Protein AF-H9V7W5-F1 (afdb_monomer_lite)

pLDDT: mean 87.46, std 14.02, range [49.72, 98.56]

InterPro domains:
  IPR000528 Plant non-specific lipid-transfer protein/Par allergen [PR00382] (25-41)
  IPR000528 Plant non-specific lipid-transfer protein/Par allergen [PR00382] (46-60)
  IPR000528 Plant non-specific lipid-transfer protein/Par allergen [PTHR33076] (6-67)
  IPR016140 Bifunctional inhibitor/plant lipid transfer protein/seed storage helical domain [PF14368] (11-59)
  IPR036312 Bifunctional inhibitor/plant lipid transfer protein/seed storage helical domain superfamily [G3DSA:1.10.110.10] (23-67)
  IPR036312 Bifunctional inhibitor/plant lipid transfer protein/seed storage helical domain superfamily [SSF47699] (23-67)

Organism: Pinus taeda (NCBI:txid3352)

Foldseek 3Di:
DVVVVVVVVVVVVVVVVPPPVQVDDPVLLCVLQVQCVCVVVVVDPDGDPSNVVSVVVVVVSPPDPSD

Secondary structure (DSSP, 8-state):
-HHHHHHHHHHHHHHHTT----SS-HHHHHHHHGGGHHHHTTSSSS--HHHHHHHHHHHHH--STT-

Structure (mmCIF, N/CA/C/O backbone):
data_AF-H9V7W5-F1
#
_entry.id   AF-H9V7W5-F1
#
loop_
_atom_site.group_PDB
_atom_site.id
_atom_site.type_symbol
_atom_site.label_atom_id
_atom_site.label_alt_id
_atom_site.label_comp_id
_atom_site.label_asym_id
_atom_site.label_entity_id
_atom_site.label_seq_id
_atom_site.pdbx_PDB_ins_code
_atom_site.Cartn_x
_atom_site.Cartn_y
_atom_site.Cartn_z
_atom_site.occupancy
_atom_site.B_iso_or_equiv
_atom_site.auth_seq_id
_atom_site.auth_comp_id
_atom_site.auth_asym_id
_atom_site.auth_atom_id
_atom_site.pdbx_PDB_model_num
ATOM 1 N N . ILE A 1 1 ? -5.699 -44.218 8.037 1.00 77.94 1 ILE A N 1
ATOM 2 C CA . ILE A 1 1 ? -6.874 -43.456 7.548 1.00 77.94 1 ILE A CA 1
ATOM 3 C C . ILE A 1 1 ? -7.328 -42.411 8.571 1.00 77.94 1 ILE A C 1
ATOM 5 O O . ILE A 1 1 ? -7.135 -41.239 8.297 1.00 77.94 1 ILE A O 1
ATOM 9 N N . TRP A 1 2 ? -7.808 -42.786 9.766 1.00 77.75 2 TRP A N 1
ATOM 10 C CA . TRP A 1 2 ? -8.279 -41.826 10.789 1.00 77.75 2 TRP A CA 1
ATOM 11 C C . TRP A 1 2 ? -7.265 -40.722 11.113 1.00 77.75 2 TRP A C 1
ATOM 13 O O . TRP A 1 2 ? -7.584 -39.541 11.075 1.00 77.75 2 TRP A O 1
ATOM 23 N N . LYS A 1 3 ? -6.011 -41.105 11.382 1.00 80.44 3 LYS A N 1
ATOM 24 C CA . LYS A 1 3 ? -4.933 -40.152 11.691 1.00 80.44 3 LYS A CA 1
ATOM 25 C C . LYS A 1 3 ? -4.688 -39.139 10.567 1.00 80.44 3 LYS A C 1
ATOM 27 O O . LYS A 1 3 ? -4.385 -37.991 10.850 1.00 80.44 3 LYS A O 1
ATOM 32 N N . VAL A 1 4 ? -4.857 -39.564 9.313 1.00 84.38 4 VAL A N 1
ATOM 33 C CA . VAL A 1 4 ? -4.678 -38.707 8.133 1.00 84.38 4 VAL A CA 1
ATOM 34 C C . VAL A 1 4 ? -5.827 -37.706 8.035 1.00 84.38 4 VAL A C 1
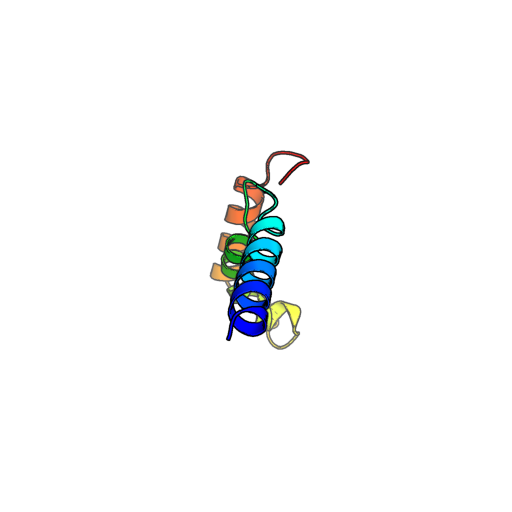ATOM 36 O O . VAL A 1 4 ? -5.568 -36.523 7.872 1.00 84.38 4 VAL A O 1
ATOM 39 N N . LEU A 1 5 ? -7.071 -38.157 8.239 1.00 85.12 5 LEU A N 1
ATOM 40 C CA . LEU A 1 5 ? -8.257 -37.291 8.236 1.00 85.12 5 LEU A CA 1
ATOM 41 C C . LEU A 1 5 ? -8.212 -36.233 9.349 1.00 85.12 5 LEU A C 1
ATOM 43 O O . LEU A 1 5 ? -8.551 -35.074 9.124 1.00 85.12 5 LEU A O 1
ATOM 47 N N . VAL A 1 6 ? -7.751 -36.614 10.543 1.00 90.44 6 VAL A N 1
ATOM 48 C CA . VAL A 1 6 ? -7.579 -35.680 11.667 1.00 90.44 6 VAL A CA 1
ATOM 49 C C . VAL A 1 6 ? -6.486 -34.653 11.366 1.00 90.44 6 VAL A C 1
ATOM 51 O O . VAL A 1 6 ? -6.660 -33.472 11.654 1.00 90.44 6 VAL A O 1
ATOM 54 N N . PHE A 1 7 ? -5.383 -35.079 10.749 1.00 87.44 7 PHE A N 1
ATOM 55 C CA . PHE A 1 7 ? -4.276 -34.188 10.408 1.00 87.44 7 PHE A CA 1
ATOM 56 C C . PHE A 1 7 ? -4.659 -33.173 9.321 1.00 87.44 7 PHE A C 1
ATOM 58 O O . PHE A 1 7 ? -4.346 -31.990 9.449 1.00 87.44 7 PHE A O 1
ATOM 65 N N . THR A 1 8 ? -5.403 -33.595 8.293 1.00 85.88 8 THR A N 1
ATOM 66 C CA . THR A 1 8 ? -5.893 -32.688 7.244 1.00 85.88 8 THR A CA 1
ATOM 67 C C . THR A 1 8 ? -6.903 -31.675 7.781 1.00 85.88 8 THR A C 1
ATOM 69 O O . THR A 1 8 ? -6.796 -30.493 7.459 1.00 85.88 8 THR A O 1
ATOM 72 N N . LEU A 1 9 ? -7.833 -32.093 8.652 1.00 84.94 9 LEU A N 1
ATOM 73 C CA . LEU A 1 9 ? -8.775 -31.163 9.288 1.00 84.94 9 LEU A CA 1
ATOM 74 C C . LEU A 1 9 ? -8.061 -30.144 10.185 1.00 84.94 9 LEU A C 1
ATOM 76 O O . LEU A 1 9 ? -8.414 -28.966 10.176 1.00 84.94 9 LEU A O 1
ATOM 80 N N . ALA A 1 10 ? -7.049 -30.580 10.940 1.00 83.25 10 ALA A N 1
ATOM 81 C CA . ALA A 1 10 ? -6.278 -29.698 11.811 1.00 83.25 10 ALA A CA 1
ATOM 82 C C . ALA A 1 10 ? -5.505 -28.632 11.014 1.00 83.25 10 ALA A C 1
ATOM 84 O O . ALA A 1 10 ? -5.515 -27.462 11.393 1.00 83.25 10 ALA A O 1
ATOM 85 N N . LEU A 1 11 ? -4.899 -29.006 9.881 1.00 80.25 11 LEU A N 1
ATOM 86 C CA . LEU A 1 11 ? -4.210 -28.073 8.981 1.00 80.25 11 LEU A CA 1
ATOM 87 C C . LEU A 1 11 ? -5.159 -27.018 8.398 1.00 80.25 11 LEU A C 1
ATOM 89 O O . LEU A 1 11 ? -4.837 -25.830 8.406 1.00 80.25 11 LEU A O 1
ATOM 93 N N . GLN A 1 12 ? -6.344 -27.429 7.937 1.00 72.44 12 GLN A N 1
ATOM 94 C CA . GLN A 1 12 ? -7.346 -26.489 7.427 1.00 72.44 12 GLN A CA 1
ATOM 95 C C . GLN A 1 12 ? -7.861 -25.548 8.524 1.00 72.44 12 GLN A C 1
ATOM 97 O O . GLN A 1 12 ? -8.006 -24.351 8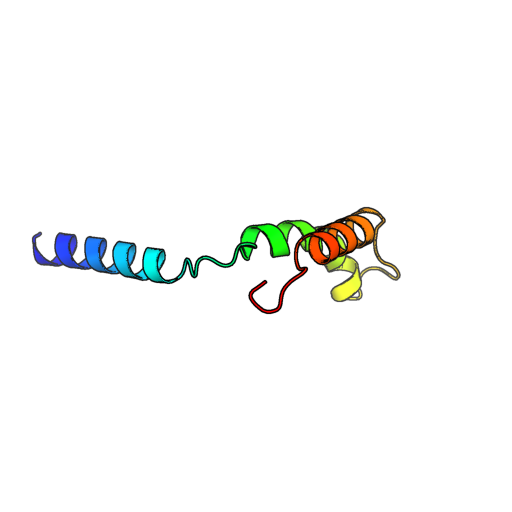.283 1.00 72.44 12 GLN A O 1
ATOM 102 N N . ALA A 1 13 ? -8.086 -26.057 9.738 1.00 74.50 13 ALA A N 1
ATOM 103 C CA . ALA A 1 13 ? -8.528 -25.242 10.867 1.00 74.50 13 ALA A CA 1
ATOM 104 C C . ALA A 1 13 ? -7.478 -24.200 11.288 1.00 74.50 13 ALA A C 1
ATOM 106 O O . ALA A 1 13 ? -7.843 -23.076 11.618 1.00 74.50 13 ALA A O 1
ATOM 107 N N . VAL A 1 14 ? -6.183 -24.538 11.248 1.00 67.62 14 VAL A N 1
ATOM 108 C CA . VAL A 1 14 ? -5.089 -23.590 11.530 1.00 67.62 14 VAL A CA 1
ATOM 109 C C . VAL A 1 14 ? -5.002 -22.502 10.458 1.00 67.62 14 VAL A C 1
ATOM 111 O O . VAL A 1 14 ? -4.846 -21.334 10.801 1.00 67.62 14 VAL A O 1
ATOM 114 N N . ALA A 1 15 ? -5.176 -22.847 9.180 1.00 62.75 15 ALA A N 1
ATOM 115 C CA . ALA A 1 15 ? -5.167 -21.866 8.094 1.00 62.75 15 ALA A CA 1
ATOM 116 C C . ALA A 1 15 ? -6.303 -20.830 8.221 1.00 62.75 15 ALA A C 1
ATOM 118 O O . ALA A 1 15 ? -6.089 -19.649 7.964 1.00 62.75 15 ALA A O 1
ATOM 119 N N . MET A 1 16 ? -7.489 -21.243 8.686 1.00 56.25 16 MET A N 1
ATOM 120 C CA . MET A 1 16 ? -8.631 -20.338 8.903 1.00 56.25 16 MET A CA 1
ATOM 121 C C . MET A 1 16 ? -8.471 -19.426 10.129 1.00 56.25 16 MET A C 1
ATOM 123 O O . MET A 1 16 ? -9.096 -18.370 10.197 1.00 56.25 16 MET A O 1
ATOM 127 N N . ARG A 1 17 ? -7.633 -19.799 11.106 1.00 52.00 17 ARG A N 1
ATOM 128 C CA . ARG A 1 17 ? -7.355 -18.975 12.301 1.00 52.00 17 ARG A CA 1
ATOM 129 C C . ARG A 1 17 ? -6.479 -17.760 11.988 1.00 52.00 17 ARG A C 1
ATOM 131 O O . ARG A 1 17 ? -6.408 -16.855 12.809 1.00 52.00 17 ARG A O 1
ATOM 138 N N . MET A 1 18 ? -5.826 -17.748 10.824 1.00 49.72 18 MET A N 1
ATOM 139 C CA . MET A 1 18 ? -4.968 -16.654 10.359 1.00 49.72 18 MET A CA 1
ATOM 140 C C . MET A 1 18 ? -5.684 -15.678 9.420 1.00 49.72 18 MET A C 1
ATOM 142 O O . MET A 1 18 ? -5.085 -14.724 8.938 1.00 49.72 18 MET A O 1
ATOM 146 N N . SER A 1 19 ? -6.982 -15.858 9.200 1.00 52.94 19 SER A N 1
ATOM 147 C CA . SER A 1 19 ? -7.861 -14.738 8.879 1.00 52.94 19 SER A CA 1
ATOM 148 C C . SER A 1 19 ? -8.191 -14.041 10.195 1.00 52.94 19 SER A C 1
ATOM 150 O O . SER A 1 19 ? -9.283 -14.185 10.738 1.00 52.94 19 SER A O 1
ATOM 152 N N . ALA A 1 20 ? -7.212 -13.313 10.746 1.00 53.78 20 ALA A N 1
ATOM 153 C CA . ALA A 1 20 ? -7.582 -12.127 11.498 1.00 53.78 20 ALA A CA 1
ATOM 154 C C . ALA A 1 20 ? -8.490 -11.339 10.553 1.00 53.78 20 ALA A C 1
ATOM 156 O O . ALA A 1 20 ? -8.128 -11.117 9.397 1.00 53.78 20 ALA A O 1
ATOM 157 N N . GLU A 1 21 ? -9.694 -11.023 11.002 1.00 55.81 21 GLU A N 1
ATOM 158 C CA . GLU A 1 21 ? -10.633 -10.132 10.328 1.00 55.81 21 GLU A CA 1
ATOM 159 C C . GLU A 1 21 ? -10.059 -8.706 10.298 1.00 55.81 21 GLU A C 1
ATOM 161 O O . GLU A 1 21 ? -10.640 -7.763 10.816 1.00 55.81 21 GLU A O 1
ATOM 166 N N . ALA A 1 22 ? -8.870 -8.540 9.720 1.00 59.00 22 ALA A N 1
ATOM 167 C CA . ALA A 1 22 ? -8.436 -7.254 9.232 1.00 59.00 22 ALA A CA 1
ATOM 168 C C . ALA A 1 22 ? -9.413 -6.900 8.112 1.00 59.00 22 ALA A C 1
ATOM 170 O O . ALA A 1 22 ? -9.580 -7.671 7.157 1.00 59.00 22 ALA A O 1
ATOM 171 N N . ALA A 1 23 ? -10.083 -5.754 8.241 1.00 74.75 23 ALA A N 1
ATOM 172 C CA . ALA A 1 23 ? -10.974 -5.252 7.199 1.00 74.75 23 ALA A CA 1
ATOM 173 C C . ALA A 1 23 ? -10.244 -5.176 5.844 1.00 74.75 23 ALA A C 1
ATOM 175 O O . ALA A 1 23 ? -10.857 -5.333 4.786 1.00 74.75 23 ALA A O 1
ATOM 176 N N . ILE A 1 24 ? -8.913 -5.044 5.887 1.00 89.31 24 ILE A N 1
ATOM 177 C CA . ILE A 1 24 ? -8.010 -5.121 4.747 1.00 89.31 24 ILE A CA 1
ATOM 178 C C . ILE A 1 24 ? -7.177 -6.405 4.821 1.00 89.31 24 ILE A C 1
ATOM 180 O O . ILE A 1 24 ? -6.357 -6.617 5.708 1.00 89.31 24 ILE A O 1
ATOM 184 N N . SER A 1 25 ? -7.363 -7.283 3.838 1.00 90.25 25 SER A N 1
ATOM 185 C CA . SER A 1 25 ? -6.591 -8.524 3.728 1.00 90.25 25 SER A CA 1
ATOM 186 C C . SER A 1 25 ? -5.209 -8.284 3.110 1.00 90.25 25 SER A C 1
ATOM 188 O O . SER A 1 25 ? -5.080 -7.492 2.178 1.00 90.25 25 SER A O 1
ATOM 190 N N . CYS A 1 26 ? -4.191 -9.069 3.495 1.00 91.94 26 CYS A N 1
ATOM 191 C CA . CYS A 1 26 ? -2.860 -9.009 2.868 1.00 91.94 26 CYS A CA 1
ATOM 192 C C . CYS A 1 26 ? -2.910 -9.172 1.340 1.00 91.94 26 CYS A C 1
ATOM 194 O O . CYS A 1 26 ? -2.144 -8.532 0.633 1.00 91.94 26 CYS A O 1
ATOM 196 N N . SER A 1 27 ? -3.825 -9.991 0.806 1.00 92.19 27 S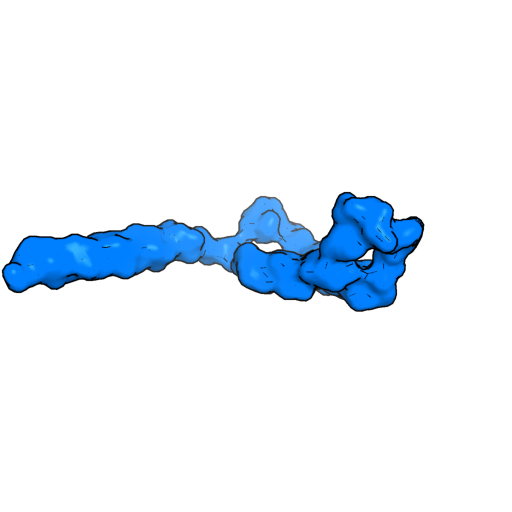ER A N 1
ATOM 197 C CA . SER A 1 27 ? -3.996 -10.130 -0.649 1.00 92.19 27 SER A CA 1
ATOM 198 C C . SER A 1 27 ? -4.400 -8.814 -1.324 1.00 92.19 27 SER A C 1
ATOM 200 O O . SER A 1 27 ? -3.957 -8.545 -2.441 1.00 92.19 27 SER A O 1
ATOM 202 N N . THR A 1 28 ? -5.221 -8.000 -0.657 1.00 92.31 28 THR A N 1
ATOM 203 C CA . THR A 1 28 ? -5.613 -6.664 -1.123 1.00 92.31 28 THR A CA 1
ATOM 204 C C . THR A 1 28 ? -4.400 -5.742 -1.114 1.00 92.31 28 THR A C 1
ATOM 206 O O . THR A 1 28 ? -4.041 -5.213 -2.161 1.00 92.31 28 THR A O 1
ATOM 209 N N . VAL A 1 29 ? -3.685 -5.672 0.017 1.00 95.00 29 VAL A N 1
ATOM 210 C CA . VAL A 1 29 ? -2.453 -4.871 0.155 1.00 95.00 29 VAL A CA 1
ATOM 211 C C . VAL A 1 29 ? -1.441 -5.219 -0.933 1.00 95.00 29 VAL A C 1
ATOM 213 O O . VAL A 1 29 ? -0.923 -4.337 -1.611 1.00 95.00 29 VAL A O 1
ATOM 216 N N . ILE A 1 30 ? -1.174 -6.513 -1.132 1.00 96.44 30 ILE A N 1
ATOM 217 C CA . ILE A 1 30 ? -0.233 -6.992 -2.146 1.00 96.44 30 ILE A CA 1
ATOM 218 C C . ILE A 1 30 ? -0.687 -6.568 -3.543 1.00 96.44 30 ILE A C 1
ATOM 220 O O . ILE A 1 30 ? 0.133 -6.077 -4.313 1.00 96.44 30 ILE A O 1
ATOM 224 N N . SER A 1 31 ? -1.974 -6.696 -3.866 1.00 96.50 31 SER A N 1
ATOM 225 C CA . SER A 1 31 ? -2.497 -6.305 -5.183 1.00 96.50 31 SER A CA 1
ATOM 226 C C . SER A 1 31 ? -2.299 -4.812 -5.466 1.00 96.50 31 SER A C 1
ATOM 228 O O . SER A 1 31 ? -1.929 -4.452 -6.584 1.00 96.50 31 SER A O 1
ATOM 230 N N . ASP A 1 32 ? -2.454 -3.962 -4.449 1.00 97.44 32 ASP A N 1
ATOM 231 C CA . ASP A 1 32 ? -2.268 -2.513 -4.567 1.00 97.44 32 ASP A CA 1
ATOM 232 C C . ASP A 1 32 ? -0.794 -2.117 -4.767 1.00 97.44 32 ASP A C 1
ATOM 234 O O . ASP A 1 32 ? -0.500 -1.158 -5.485 1.00 97.44 32 ASP A O 1
ATOM 238 N N . VAL A 1 33 ? 0.154 -2.856 -4.173 1.00 97.44 33 VAL A N 1
ATOM 239 C CA . VAL A 1 33 ? 1.589 -2.499 -4.190 1.00 97.44 33 VAL A CA 1
ATOM 240 C C . VAL A 1 33 ? 2.443 -3.289 -5.183 1.00 97.44 33 VAL A C 1
ATOM 242 O O . VAL A 1 33 ? 3.552 -2.857 -5.489 1.00 97.44 33 VAL A O 1
ATOM 245 N N . VAL A 1 34 ? 1.962 -4.400 -5.755 1.00 97.94 34 VAL A N 1
ATOM 246 C CA . VAL A 1 34 ? 2.640 -5.131 -6.850 1.00 97.94 34 VAL A CA 1
ATOM 247 C C . VAL A 1 34 ? 3.175 -4.211 -7.964 1.00 97.94 34 VAL A C 1
ATOM 249 O O . VAL A 1 34 ? 4.340 -4.376 -8.340 1.00 97.94 34 VAL A O 1
ATOM 252 N N . PRO A 1 35 ? 2.435 -3.202 -8.474 1.00 97.94 35 PRO A N 1
ATOM 253 C CA . PRO A 1 35 ? 2.969 -2.294 -9.497 1.00 97.94 35 PRO A CA 1
ATOM 254 C C . PRO A 1 35 ? 4.145 -1.412 -9.031 1.00 97.94 35 PRO A C 1
ATOM 256 O O . PRO A 1 35 ? 4.781 -0.760 -9.864 1.00 97.94 35 PRO A O 1
ATOM 259 N N . CYS A 1 36 ? 4.449 -1.369 -7.731 1.00 98.25 36 CYS A N 1
ATOM 260 C CA . CYS A 1 36 ? 5.593 -0.659 -7.160 1.00 98.25 36 CYS A CA 1
ATOM 261 C C . CYS A 1 36 ? 6.888 -1.480 -7.169 1.00 98.25 36 CYS A C 1
ATOM 263 O O . CYS A 1 36 ? 7.955 -0.912 -6.932 1.00 98.25 36 CYS A O 1
ATOM 265 N N . LEU A 1 37 ? 6.823 -2.790 -7.434 1.00 97.88 37 LEU A N 1
ATOM 266 C CA . LEU A 1 37 ? 7.940 -3.706 -7.197 1.00 97.88 37 LEU A CA 1
ATOM 267 C C . LEU A 1 37 ? 9.221 -3.284 -7.925 1.00 97.88 37 LEU A C 1
ATOM 269 O O . LEU A 1 37 ? 10.275 -3.228 -7.303 1.00 97.88 37 LEU A O 1
ATOM 273 N N . SER A 1 38 ? 9.138 -2.913 -9.206 1.00 97.38 38 SER A N 1
ATOM 274 C CA . SER A 1 38 ? 10.313 -2.484 -9.978 1.00 97.38 38 SER A CA 1
ATOM 275 C C . SER A 1 38 ? 10.977 -1.229 -9.407 1.00 97.38 38 SER A C 1
ATOM 277 O O . SER A 1 38 ? 12.197 -1.105 -9.476 1.00 97.38 38 SER A O 1
ATOM 279 N N . TYR A 1 39 ? 10.193 -0.312 -8.833 1.00 98.19 39 TYR A N 1
ATOM 280 C CA . TYR A 1 39 ? 10.717 0.891 -8.185 1.00 98.19 39 TYR A CA 1
ATOM 281 C C . TYR A 1 39 ? 11.382 0.552 -6.848 1.00 98.19 39 TYR A C 1
ATOM 283 O O . TYR A 1 39 ? 12.529 0.922 -6.620 1.00 98.19 39 TYR A O 1
ATOM 291 N N . VAL A 1 40 ? 10.706 -0.221 -5.993 1.00 97.44 40 VAL A N 1
ATOM 292 C CA . VAL A 1 40 ? 11.234 -0.625 -4.677 1.00 97.44 40 VAL A CA 1
ATOM 293 C C . VAL A 1 40 ? 12.482 -1.502 -4.813 1.00 97.44 40 VAL A C 1
ATOM 295 O O . VAL A 1 40 ? 13.421 -1.366 -4.036 1.00 97.44 40 VAL A O 1
ATOM 298 N N . ALA A 1 41 ? 12.533 -2.358 -5.834 1.00 97.81 41 ALA A N 1
ATOM 299 C CA . ALA A 1 41 ? 13.695 -3.179 -6.160 1.00 97.81 41 ALA A CA 1
ATOM 300 C C . ALA A 1 41 ? 14.831 -2.395 -6.854 1.00 97.81 41 ALA A C 1
ATOM 302 O O . ALA A 1 41 ? 15.815 -2.997 -7.279 1.00 97.81 41 ALA A O 1
ATOM 303 N N . GLY A 1 42 ? 14.698 -1.075 -7.033 1.00 97.50 42 GLY A N 1
ATOM 304 C CA . GLY A 1 42 ? 15.724 -0.217 -7.637 1.00 97.50 42 GLY A CA 1
ATOM 305 C C . GLY A 1 42 ? 15.933 -0.417 -9.141 1.00 97.50 42 GLY A C 1
ATOM 306 O O . GLY A 1 42 ? 16.861 0.144 -9.714 1.00 97.50 42 GLY A O 1
ATOM 307 N N . SER A 1 43 ? 15.079 -1.204 -9.797 1.00 97.38 43 SER A N 1
ATOM 308 C CA . SER A 1 43 ? 15.152 -1.475 -11.240 1.00 97.38 43 SER A CA 1
ATOM 309 C C . SER A 1 43 ? 14.452 -0.402 -12.085 1.00 97.38 43 SER A C 1
ATOM 311 O O . SER A 1 43 ? 14.633 -0.355 -13.299 1.00 97.38 43 SER A O 1
ATOM 313 N N . ALA A 1 44 ? 13.655 0.466 -11.458 1.00 97.31 44 ALA A N 1
ATOM 314 C CA . ALA A 1 44 ? 13.021 1.623 -12.076 1.00 97.31 44 ALA A CA 1
ATOM 315 C C . ALA A 1 44 ? 13.368 2.900 -11.303 1.00 97.31 44 ALA A C 1
ATOM 317 O O . ALA A 1 44 ? 13.316 2.926 -10.077 1.00 97.31 44 ALA A O 1
ATOM 318 N N . ALA A 1 45 ? 13.663 3.980 -12.030 1.00 97.69 45 ALA A N 1
ATOM 319 C CA . ALA A 1 45 ? 14.032 5.269 -11.442 1.00 97.69 45 ALA A CA 1
ATOM 320 C C . ALA A 1 45 ? 12.855 6.007 -10.777 1.00 97.69 45 ALA A C 1
ATOM 322 O O . ALA A 1 45 ? 13.060 6.962 -10.031 1.00 97.69 45 ALA A O 1
ATOM 323 N N . SER A 1 46 ? 11.610 5.623 -11.073 1.00 97.75 46 SER A N 1
ATOM 324 C CA . SER A 1 46 ? 10.413 6.264 -10.522 1.00 97.75 46 SER A CA 1
ATOM 325 C C . SER A 1 46 ? 9.228 5.293 -10.455 1.00 97.75 46 SER A C 1
ATOM 327 O O . SER A 1 46 ? 9.179 4.343 -11.245 1.00 97.75 46 SER A O 1
ATOM 329 N N . PRO A 1 47 ? 8.259 5.521 -9.548 1.00 97.56 47 PRO A N 1
ATOM 330 C CA . PRO A 1 47 ? 7.036 4.733 -9.482 1.00 97.56 47 P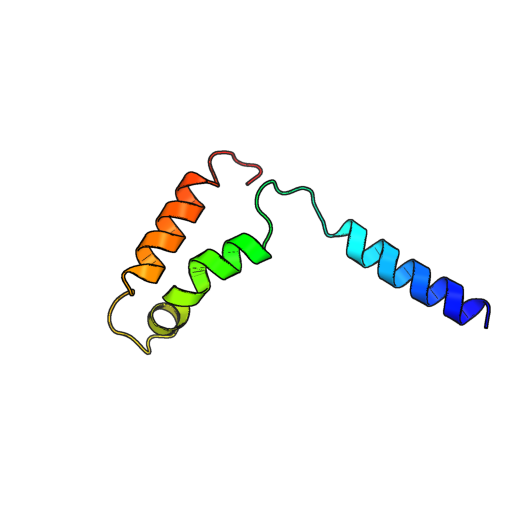RO A CA 1
ATOM 331 C C . PRO A 1 47 ? 6.203 4.864 -10.758 1.00 97.56 47 PRO A C 1
ATOM 333 O O . PRO A 1 47 ? 6.119 5.933 -11.364 1.00 97.56 47 PRO A O 1
ATOM 336 N N . THR A 1 48 ? 5.518 3.788 -11.132 1.00 97.75 48 THR A N 1
ATOM 337 C CA . THR A 1 48 ? 4.497 3.850 -12.182 1.00 97.75 48 THR A CA 1
ATOM 338 C C . THR A 1 48 ? 3.258 4.601 -11.682 1.00 97.75 48 THR A C 1
ATOM 340 O O . THR A 1 48 ? 2.990 4.658 -10.480 1.00 97.75 48 THR A O 1
ATOM 343 N N . ALA A 1 49 ? 2.434 5.121 -12.598 1.00 98.19 49 ALA A N 1
ATOM 344 C CA . ALA A 1 49 ? 1.129 5.676 -12.227 1.00 98.19 49 ALA A CA 1
ATOM 345 C C . ALA A 1 49 ? 0.254 4.640 -11.492 1.00 98.19 49 ALA A C 1
ATOM 347 O O . ALA A 1 49 ? -0.448 4.988 -10.546 1.00 98.19 49 ALA A O 1
ATOM 348 N N . GLY A 1 50 ? 0.356 3.361 -11.881 1.00 97.94 50 GLY A N 1
ATOM 349 C CA . GLY A 1 50 ? -0.310 2.245 -11.207 1.00 97.94 50 GLY A CA 1
ATOM 350 C C . GLY A 1 50 ? 0.123 2.091 -9.749 1.00 97.94 50 GLY A C 1
ATOM 351 O O . GLY A 1 50 ? -0.737 2.001 -8.882 1.00 97.94 50 GLY A O 1
ATOM 352 N N . CYS A 1 51 ? 1.428 2.163 -9.466 1.00 98.12 51 CYS A N 1
ATOM 353 C CA . CYS A 1 51 ? 1.948 2.156 -8.096 1.00 98.12 51 CYS A CA 1
ATOM 354 C C . CYS A 1 51 ? 1.362 3.300 -7.259 1.00 98.12 51 CYS A C 1
ATOM 356 O O . CYS A 1 51 ? 0.809 3.074 -6.187 1.00 98.12 51 CYS A O 1
ATOM 358 N N . CYS A 1 52 ? 1.416 4.532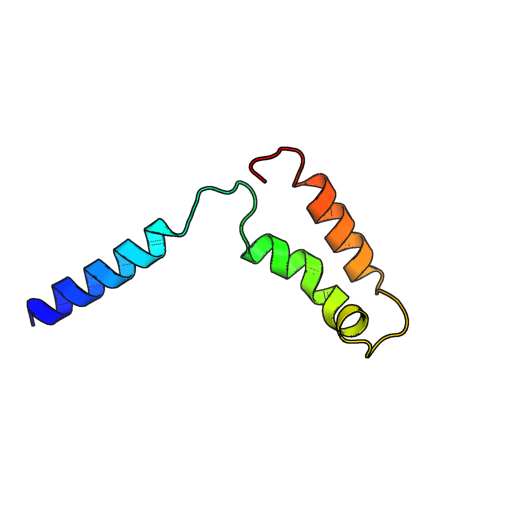 -7.769 1.00 98.38 52 CYS A N 1
ATOM 359 C CA . CYS A 1 52 ? 0.893 5.691 -7.046 1.00 98.38 52 CYS A CA 1
ATOM 360 C C . CYS A 1 52 ? -0.620 5.607 -6.798 1.00 98.38 52 CYS A C 1
ATOM 362 O O . CYS A 1 52 ? -1.096 6.063 -5.759 1.00 98.38 52 CYS A O 1
ATOM 364 N N . ASN A 1 53 ? -1.382 5.067 -7.750 1.00 98.56 53 ASN A N 1
ATOM 365 C CA . ASN A 1 53 ? -2.825 4.897 -7.605 1.00 98.56 53 ASN A CA 1
ATOM 366 C C . ASN A 1 53 ? -3.165 3.792 -6.599 1.00 98.56 53 ASN A C 1
ATOM 368 O O . ASN A 1 53 ? -4.028 4.018 -5.757 1.00 98.56 53 ASN A O 1
ATOM 372 N N . GLY A 1 54 ? -2.455 2.661 -6.634 1.00 97.81 54 GLY A N 1
ATOM 373 C CA . GLY A 1 54 ? -2.621 1.573 -5.668 1.00 97.81 54 GLY A CA 1
ATOM 374 C C . GLY A 1 54 ? -2.305 2.018 -4.241 1.00 97.81 54 GLY A C 1
ATOM 375 O O . GLY A 1 54 ? -3.135 1.868 -3.353 1.00 97.81 54 GLY A O 1
ATOM 376 N N . VAL A 1 55 ? -1.177 2.703 -4.025 1.00 97.94 55 VAL A N 1
ATOM 377 C CA . VAL A 1 55 ? -0.826 3.254 -2.701 1.00 97.94 55 VAL A CA 1
ATOM 378 C C . VAL A 1 55 ? -1.868 4.266 -2.206 1.00 97.94 55 VAL A C 1
ATOM 380 O O . VAL A 1 55 ? -2.204 4.273 -1.024 1.00 97.94 55 VAL A O 1
ATOM 383 N N . LYS A 1 56 ? -2.424 5.104 -3.092 1.00 98.31 56 LYS A N 1
ATOM 384 C CA . LYS A 1 56 ? -3.516 6.024 -2.730 1.00 98.31 56 LYS A CA 1
ATOM 385 C C . LYS A 1 56 ? -4.802 5.292 -2.352 1.00 98.31 56 LYS A C 1
ATOM 387 O O . LYS A 1 56 ? -5.454 5.708 -1.398 1.00 98.31 56 LYS A O 1
ATOM 392 N N . ALA A 1 57 ? -5.156 4.231 -3.073 1.00 97.38 57 ALA A N 1
ATOM 393 C CA . ALA A 1 57 ? -6.318 3.405 -2.762 1.00 97.38 57 ALA A CA 1
ATOM 394 C C . ALA A 1 57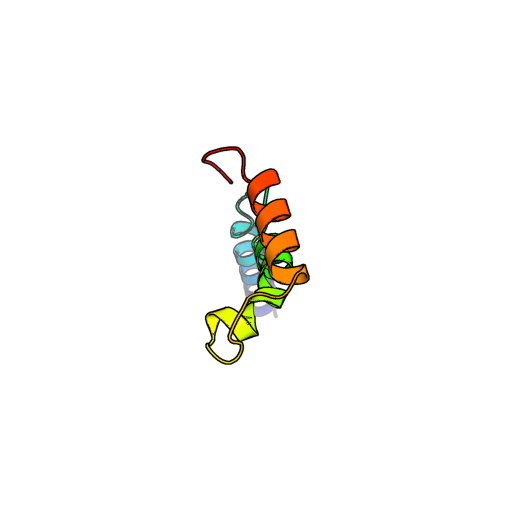 ? -6.150 2.697 -1.410 1.00 97.38 57 ALA A C 1
ATOM 396 O O . ALA A 1 57 ? -7.039 2.792 -0.567 1.00 97.38 57 ALA A O 1
ATOM 397 N N . LEU A 1 58 ? -4.981 2.100 -1.164 1.00 96.62 58 LEU A N 1
ATOM 398 C CA . LEU A 1 58 ? -4.654 1.462 0.108 1.00 96.62 58 LEU A CA 1
ATOM 399 C C . LEU A 1 58 ? -4.729 2.456 1.273 1.00 96.62 58 LEU A C 1
ATOM 401 O O . LEU A 1 58 ? -5.372 2.178 2.280 1.00 96.62 58 LEU A O 1
ATOM 405 N N . ASN A 1 59 ? -4.146 3.649 1.115 1.00 96.75 59 ASN A N 1
ATOM 406 C CA . ASN A 1 59 ? -4.242 4.709 2.118 1.00 96.75 59 ASN A CA 1
ATOM 407 C C . ASN A 1 59 ? -5.695 5.140 2.360 1.00 96.75 59 ASN A C 1
ATOM 409 O O . ASN A 1 59 ? -6.064 5.425 3.489 1.00 96.75 59 ASN A O 1
ATOM 413 N N . ALA A 1 60 ? -6.526 5.214 1.317 1.00 96.56 60 ALA A N 1
ATOM 414 C CA . ALA A 1 60 ? -7.942 5.551 1.456 1.00 96.56 60 ALA A CA 1
ATOM 415 C C . ALA A 1 60 ? -8.751 4.446 2.162 1.00 96.56 60 ALA A C 1
ATOM 417 O O . ALA A 1 60 ? -9.749 4.759 2.805 1.00 96.56 60 ALA A O 1
ATOM 418 N N . ALA A 1 61 ? -8.322 3.186 2.065 1.00 93.81 61 ALA A N 1
ATOM 419 C CA . ALA A 1 61 ? -8.947 2.057 2.744 1.00 93.81 61 ALA A CA 1
ATOM 420 C C . ALA A 1 61 ? -8.528 1.946 4.223 1.00 93.81 61 ALA A C 1
ATOM 422 O O . ALA A 1 61 ? -9.380 1.690 5.066 1.00 93.81 61 ALA A O 1
ATOM 423 N N . ALA A 1 62 ? -7.249 2.172 4.544 1.00 94.12 62 ALA A N 1
ATOM 424 C CA . ALA A 1 62 ? -6.690 2.029 5.893 1.00 94.12 62 ALA A CA 1
ATOM 425 C C . ALA A 1 62 ? -6.867 3.308 6.729 1.00 94.12 62 ALA A C 1
ATOM 427 O O . ALA A 1 62 ? -5.942 4.105 6.892 1.00 94.12 62 ALA A O 1
ATOM 428 N N . GLN A 1 63 ? -8.088 3.549 7.211 1.00 94.56 63 GLN A N 1
ATOM 429 C CA . GLN A 1 63 ? -8.446 4.780 7.932 1.00 94.56 63 GLN A CA 1
ATOM 430 C C . GLN A 1 63 ? -8.400 4.636 9.456 1.00 94.56 63 GLN A C 1
ATOM 432 O O . GLN A 1 63 ? -8.519 5.635 10.170 1.00 94.56 63 GLN A O 1
ATOM 437 N N . THR A 1 64 ? -8.254 3.419 9.976 1.00 89.50 64 THR A N 1
ATOM 438 C CA . THR A 1 64 ? -8.298 3.142 11.411 1.00 89.50 64 THR A CA 1
ATOM 439 C C . THR A 1 64 ? -7.091 2.325 11.862 1.00 89.50 64 THR A C 1
ATOM 441 O O . THR A 1 64 ? -6.445 1.653 11.074 1.00 89.50 64 THR A O 1
ATOM 444 N N . THR A 1 65 ? -6.744 2.397 13.150 1.00 88.00 65 THR A N 1
ATOM 445 C CA . THR A 1 65 ? -5.593 1.660 13.711 1.00 88.00 65 THR A CA 1
ATOM 446 C C . THR A 1 65 ? -5.653 0.131 13.542 1.00 88.00 65 THR A C 1
ATOM 448 O O . THR A 1 65 ? -4.589 -0.475 13.471 1.00 88.00 65 THR A O 1
ATOM 451 N N . PRO A 1 66 ? -6.835 -0.515 13.524 1.00 87.25 66 PRO A N 1
ATOM 452 C CA . PRO A 1 66 ? -6.943 -1.941 13.210 1.00 87.25 66 PRO A CA 1
ATOM 453 C C . PRO A 1 66 ? -6.611 -2.344 11.763 1.00 87.25 66 PRO A C 1
ATOM 455 O O . PRO A 1 66 ? -6.445 -3.542 11.534 1.00 87.25 66 PRO A O 1
ATOM 458 N N . ASP A 1 67 ? -6.581 -1.398 10.818 1.00 86.06 67 ASP A N 1
ATOM 459 C CA . ASP A 1 67 ? -6.316 -1.653 9.393 1.00 86.06 67 ASP A CA 1
ATOM 460 C C . ASP A 1 67 ? -4.820 -1.820 9.068 1.00 86.06 67 ASP A C 1
ATOM 462 O O . ASP A 1 67 ? -3.970 -1.195 9.747 1.00 86.06 67 ASP A O 1
#

Radius of gyration: 18.07 Å; chains: 1; bounding box: 27×50×26 Å

Sequence (67 aa):
IWKVLVFTLALQAVAMRMSAEAAISCSTVISDVVPCLSYVAGSAASPTAGCCNGVKALNAAAQTTPD